Protein AF-A0A0R2DJ99-F1 (afdb_monomer_lite)

Organism: NCBI:txid1423803

Secondary structure (DSSP, 8-state):
---HHHHHHHHHHHHHHHHHHHIIIIIHHH----HHHHHHHHHHHHHHHHHHHHHHHHHH-

Structure (mmCIF, N/CA/C/O backbone):
data_AF-A0A0R2DJ99-F1
#
_entry.id   AF-A0A0R2DJ99-F1
#
loop_
_atom_site.group_PDB
_atom_site.id
_atom_site.type_symbol
_atom_site.label_atom_id
_atom_site.label_alt_id
_atom_site.lab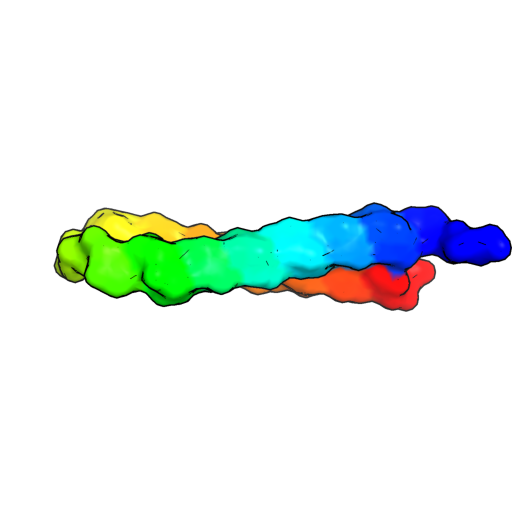el_comp_id
_atom_site.label_asym_id
_atom_site.label_entity_id
_atom_site.label_seq_id
_atom_site.pdbx_PDB_ins_code
_atom_site.Cartn_x
_atom_site.Cartn_y
_atom_site.Cartn_z
_atom_site.occupancy
_atom_site.B_iso_or_equiv
_atom_site.auth_seq_id
_atom_site.auth_comp_id
_atom_site.auth_asym_id
_atom_site.auth_atom_id
_atom_site.pdbx_PDB_model_num
ATOM 1 N N . MET A 1 1 ? 19.279 6.439 -21.548 1.00 45.25 1 MET A N 1
ATOM 2 C CA . MET A 1 1 ? 17.873 6.898 -21.563 1.00 45.25 1 MET A CA 1
ATOM 3 C C . MET A 1 1 ? 17.057 5.877 -20.787 1.00 45.25 1 MET A C 1
ATOM 5 O O . MET A 1 1 ? 17.038 4.723 -21.192 1.00 45.25 1 MET A O 1
ATOM 9 N N . MET A 1 2 ? 16.496 6.245 -19.631 1.00 54.59 2 MET A N 1
ATOM 10 C CA . MET A 1 2 ? 15.610 5.346 -18.878 1.00 54.59 2 MET A CA 1
ATOM 11 C C . MET A 1 2 ? 14.350 5.104 -19.712 1.00 54.59 2 MET A C 1
ATOM 13 O O . MET A 1 2 ? 13.788 6.053 -20.258 1.00 54.59 2 MET A O 1
ATOM 17 N N . LYS A 1 3 ? 13.933 3.842 -19.8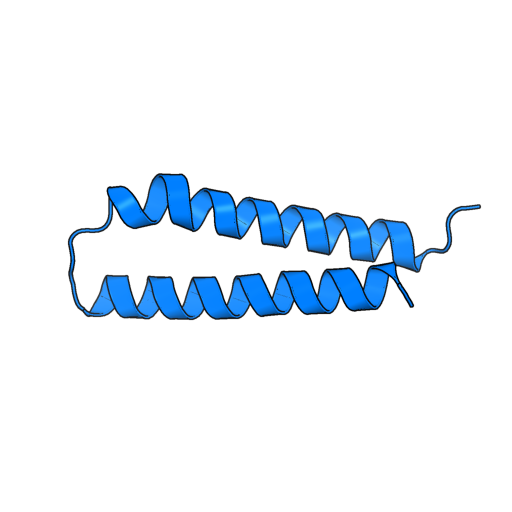51 1.00 58.66 3 LYS A N 1
ATOM 18 C CA . LYS A 1 3 ? 12.681 3.491 -20.532 1.00 58.66 3 LYS A CA 1
ATOM 19 C C . LYS A 1 3 ? 11.539 4.263 -19.844 1.00 58.66 3 LYS A C 1
ATOM 21 O O . LYS A 1 3 ? 11.471 4.217 -18.616 1.00 58.66 3 LYS A O 1
ATOM 26 N N . PRO A 1 4 ? 10.654 4.957 -20.580 1.00 59.12 4 PRO A N 1
ATOM 27 C CA . PRO A 1 4 ? 9.618 5.813 -19.990 1.00 59.12 4 PRO A CA 1
ATOM 28 C C . PRO A 1 4 ? 8.672 5.083 -19.012 1.00 59.12 4 PRO A C 1
ATOM 30 O O . PRO A 1 4 ? 8.083 5.727 -18.148 1.00 59.12 4 PRO A O 1
ATOM 33 N N . GLY A 1 5 ? 8.587 3.747 -19.080 1.00 60.84 5 GLY A N 1
ATOM 34 C CA . GLY A 1 5 ? 7.860 2.910 -18.115 1.00 60.84 5 GLY A CA 1
ATOM 35 C C . GLY A 1 5 ? 8.451 2.898 -16.696 1.00 60.84 5 GLY A C 1
ATOM 36 O O . GLY A 1 5 ? 7.698 2.900 -15.726 1.00 60.84 5 GLY A O 1
ATOM 37 N N . TYR A 1 6 ? 9.777 3.004 -16.538 1.00 67.06 6 TYR A N 1
ATOM 38 C CA . TYR A 1 6 ? 10.432 2.906 -15.223 1.00 67.06 6 TYR A CA 1
ATOM 39 C C . TYR A 1 6 ? 10.147 4.101 -14.311 1.00 67.06 6 TYR A C 1
ATOM 41 O O . TYR A 1 6 ? 9.969 3.927 -13.108 1.00 67.06 6 TYR A O 1
ATOM 49 N N . LEU A 1 7 ? 10.099 5.319 -14.865 1.00 73.75 7 LEU A N 1
ATOM 50 C CA . LEU A 1 7 ? 9.868 6.523 -14.064 1.00 73.75 7 LEU A CA 1
ATOM 51 C C . LEU A 1 7 ? 8.419 6.566 -13.559 1.00 73.75 7 LEU A C 1
ATOM 53 O O . LEU A 1 7 ? 8.177 6.761 -12.372 1.00 73.75 7 LEU A O 1
ATOM 57 N N . ASN A 1 8 ? 7.459 6.309 -14.451 1.00 78.94 8 ASN A N 1
ATOM 58 C CA . ASN A 1 8 ? 6.039 6.305 -14.104 1.00 78.94 8 ASN A CA 1
ATOM 59 C C . ASN A 1 8 ? 5.679 5.114 -13.208 1.00 78.94 8 ASN A C 1
ATOM 61 O O . ASN A 1 8 ? 5.043 5.299 -12.174 1.00 78.94 8 ASN A O 1
ATOM 65 N N . GLY A 1 9 ? 6.129 3.906 -13.557 1.00 76.00 9 GLY A N 1
ATOM 66 C CA . GLY A 1 9 ? 5.893 2.705 -12.756 1.00 76.00 9 GLY A CA 1
ATOM 67 C C . GLY A 1 9 ? 6.527 2.794 -11.368 1.00 76.00 9 GLY A C 1
ATOM 68 O O . GLY A 1 9 ? 5.875 2.470 -10.377 1.00 76.00 9 GLY A O 1
ATOM 69 N N . GLY A 1 10 ? 7.752 3.321 -11.276 1.00 78.75 10 GLY A N 1
ATOM 70 C CA . GLY A 1 10 ? 8.443 3.553 -10.008 1.00 78.75 10 GLY A CA 1
ATOM 71 C C . GLY A 1 10 ? 7.723 4.555 -9.100 1.00 78.75 10 GLY A C 1
ATOM 72 O O . GLY A 1 10 ? 7.550 4.280 -7.913 1.00 78.75 10 GLY A O 1
ATOM 73 N N . LEU A 1 11 ? 7.241 5.680 -9.642 1.00 82.56 11 LEU A N 1
ATOM 74 C CA . LEU A 1 11 ? 6.468 6.669 -8.875 1.00 82.56 11 LEU A CA 1
ATOM 75 C C . LEU A 1 11 ? 5.147 6.088 -8.349 1.00 82.56 11 LEU A C 1
ATOM 77 O O . LEU A 1 11 ? 4.793 6.323 -7.194 1.00 82.56 11 LEU A O 1
ATOM 81 N N . ILE A 1 12 ? 4.449 5.292 -9.166 1.00 84.50 12 ILE A N 1
ATOM 82 C CA . ILE A 1 12 ? 3.209 4.605 -8.771 1.00 84.50 12 ILE A CA 1
ATOM 83 C C . ILE A 1 12 ? 3.489 3.585 -7.657 1.00 84.50 12 ILE A C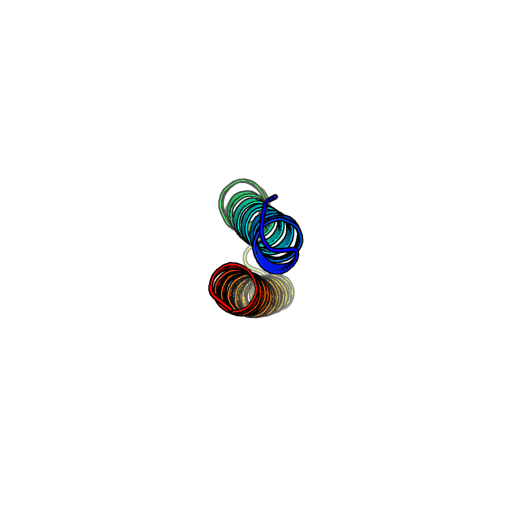 1
ATOM 85 O O . ILE A 1 12 ? 2.748 3.522 -6.674 1.00 84.50 12 ILE A O 1
ATOM 89 N N . LEU A 1 13 ? 4.585 2.830 -7.766 1.00 81.69 13 LEU A N 1
ATOM 90 C CA . LEU A 1 13 ? 5.025 1.877 -6.745 1.00 81.69 13 LEU A CA 1
ATOM 91 C C . LEU A 1 13 ? 5.323 2.562 -5.406 1.00 81.69 13 LEU A C 1
ATOM 93 O O . LEU A 1 13 ? 4.819 2.136 -4.367 1.00 81.69 13 LEU A O 1
ATOM 97 N N . ILE A 1 14 ? 6.104 3.645 -5.433 1.00 85.31 14 ILE A N 1
ATOM 98 C CA . ILE A 1 14 ? 6.458 4.415 -4.233 1.00 85.31 14 ILE A CA 1
ATO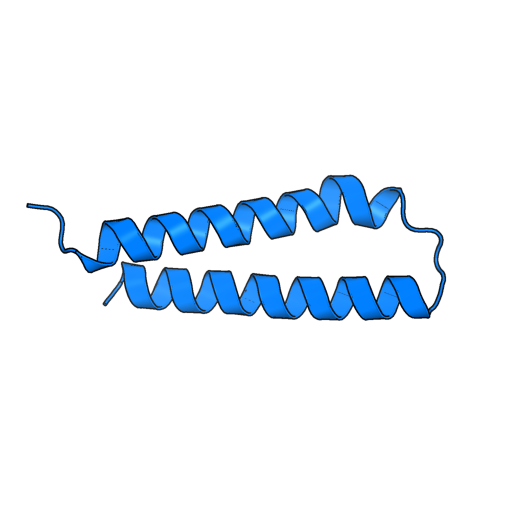M 99 C C . ILE A 1 14 ? 5.202 5.013 -3.591 1.00 85.31 14 ILE A C 1
ATOM 101 O O . ILE A 1 14 ? 5.046 4.933 -2.372 1.00 85.31 14 ILE A O 1
ATOM 105 N N . ALA A 1 15 ? 4.285 5.561 -4.392 1.00 85.19 15 ALA A N 1
ATOM 106 C CA . ALA A 1 15 ? 3.023 6.101 -3.898 1.00 85.19 15 ALA A CA 1
ATOM 107 C C . ALA A 1 15 ? 2.157 5.021 -3.227 1.00 85.19 15 ALA A C 1
ATOM 109 O O . ALA A 1 15 ? 1.652 5.249 -2.129 1.00 85.19 15 ALA A O 1
ATOM 110 N N . GLY A 1 16 ? 2.030 3.833 -3.831 1.00 80.12 16 GLY A N 1
ATOM 111 C CA . GLY A 1 16 ? 1.284 2.711 -3.251 1.00 80.12 16 GLY A CA 1
ATOM 112 C C . GLY A 1 16 ? 1.880 2.206 -1.931 1.00 80.12 16 GLY A C 1
ATOM 113 O O . GLY A 1 16 ? 1.148 1.985 -0.964 1.00 80.12 16 GLY A O 1
ATOM 114 N N . ILE A 1 17 ? 3.210 2.097 -1.854 1.00 84.69 17 ILE A N 1
ATOM 115 C CA . ILE A 1 17 ? 3.922 1.714 -0.624 1.00 84.69 17 ILE A CA 1
ATOM 116 C C . ILE A 1 17 ? 3.735 2.776 0.466 1.00 84.69 17 ILE A C 1
ATOM 118 O O . ILE A 1 17 ? 3.421 2.434 1.606 1.00 84.69 17 ILE A O 1
ATOM 122 N N . ALA A 1 18 ? 3.876 4.061 0.134 1.00 85.56 18 ALA A N 1
ATOM 123 C CA . ALA A 1 18 ? 3.664 5.151 1.084 1.00 85.56 18 ALA A CA 1
ATOM 124 C C . ALA A 1 18 ? 2.230 5.152 1.643 1.00 85.56 18 ALA A C 1
ATOM 126 O O . ALA A 1 18 ? 2.034 5.370 2.841 1.00 85.56 18 ALA A O 1
ATOM 127 N N . LEU A 1 19 ? 1.238 4.850 0.800 1.00 83.06 19 LEU A N 1
ATOM 128 C CA . LEU A 1 19 ? -0.166 4.738 1.194 1.00 83.06 19 LEU A CA 1
ATOM 129 C C . LEU A 1 19 ? -0.390 3.559 2.158 1.00 83.06 19 LEU A C 1
ATOM 131 O O . LEU A 1 19 ? -1.042 3.738 3.186 1.00 83.06 19 LEU A O 1
ATOM 135 N N . LEU A 1 20 ? 0.210 2.391 1.892 1.00 80.56 20 LEU A N 1
ATOM 136 C CA . LEU A 1 20 ? 0.178 1.244 2.814 1.00 80.56 20 LEU A CA 1
ATOM 137 C C . LEU A 1 20 ? 0.827 1.562 4.163 1.00 80.56 20 LEU A C 1
ATOM 139 O O . LEU A 1 20 ? 0.258 1.252 5.207 1.00 80.56 20 LEU A O 1
ATOM 143 N N . ILE A 1 21 ? 1.999 2.199 4.154 1.00 84.62 21 ILE A N 1
ATOM 144 C CA . ILE A 1 21 ? 2.705 2.582 5.382 1.00 84.62 21 ILE A CA 1
ATOM 145 C C . ILE A 1 21 ? 1.854 3.564 6.195 1.00 84.62 21 ILE A C 1
ATOM 147 O O . IL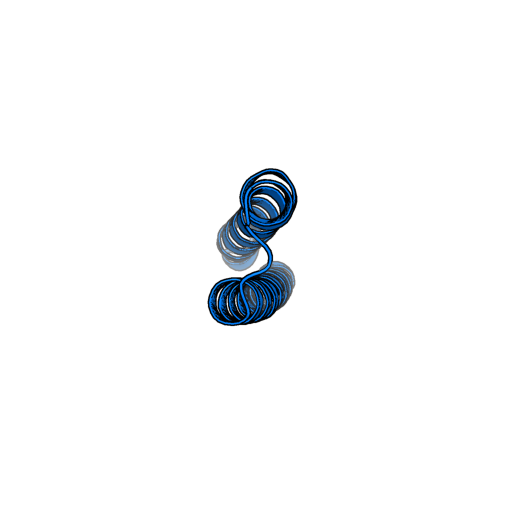E A 1 21 ? 1.719 3.403 7.406 1.00 84.62 21 ILE A O 1
ATOM 151 N N . PHE A 1 22 ? 1.237 4.550 5.541 1.00 84.62 22 PHE A N 1
ATOM 152 C CA . PHE A 1 22 ? 0.337 5.502 6.192 1.00 84.62 22 PHE A CA 1
ATOM 153 C C . PHE A 1 22 ? -0.885 4.810 6.814 1.00 84.62 22 PHE A C 1
ATOM 155 O O . PHE A 1 22 ? -1.242 5.092 7.961 1.00 84.62 22 PHE A O 1
ATOM 162 N N . LEU A 1 23 ? -1.492 3.869 6.088 1.00 79.75 23 LEU A N 1
ATOM 163 C CA . LEU A 1 23 ? -2.590 3.041 6.583 1.00 79.75 23 LEU A CA 1
ATOM 164 C C . LEU A 1 23 ? -2.186 2.262 7.833 1.00 79.75 23 LEU A C 1
ATOM 166 O O . LEU A 1 23 ? -2.857 2.363 8.856 1.00 79.75 23 LEU A O 1
ATOM 170 N N . ILE A 1 24 ? -1.073 1.536 7.772 1.00 80.00 24 ILE A N 1
ATOM 171 C CA . ILE A 1 24 ? -0.664 0.620 8.838 1.00 80.00 24 ILE A CA 1
ATOM 172 C C . ILE A 1 24 ? -0.147 1.370 10.067 1.00 80.00 24 ILE A C 1
ATOM 174 O O . ILE A 1 24 ? -0.514 1.028 11.187 1.00 80.00 24 ILE A O 1
ATOM 178 N N . LEU A 1 25 ? 0.686 2.398 9.884 1.00 81.38 25 LEU A N 1
ATOM 179 C CA . LEU A 1 25 ? 1.322 3.101 11.002 1.00 81.38 25 LEU A CA 1
ATOM 180 C C . LEU A 1 25 ? 0.435 4.163 11.643 1.00 81.38 25 LEU A C 1
ATOM 182 O O . LEU A 1 25 ? 0.620 4.473 12.817 1.00 81.38 25 LEU A O 1
ATOM 186 N N . LYS A 1 26 ? -0.482 4.768 10.884 1.00 76.88 26 LYS A N 1
ATOM 187 C CA . LYS A 1 26 ? -1.254 5.918 11.366 1.00 76.88 26 LYS A CA 1
ATOM 188 C C . LYS A 1 26 ? -2.739 5.629 11.464 1.00 76.88 26 LYS A C 1
ATOM 190 O O . LYS A 1 26 ? -3.348 6.039 12.448 1.00 76.88 26 LYS A O 1
ATOM 195 N N . LEU A 1 27 ? -3.313 4.955 10.467 1.00 71.06 27 LEU A N 1
ATOM 196 C CA . LEU A 1 27 ? -4.758 4.750 10.402 1.00 71.06 27 LEU A CA 1
ATOM 197 C C . LEU A 1 27 ? -5.208 3.556 11.250 1.00 71.06 27 LEU A C 1
ATOM 199 O O . LEU A 1 27 ? -6.132 3.717 12.038 1.00 71.06 27 LEU A O 1
ATOM 203 N N . ILE A 1 28 ? -4.536 2.404 11.162 1.00 71.44 28 ILE A N 1
ATOM 204 C CA . ILE A 1 28 ? -4.854 1.210 11.966 1.00 71.44 28 ILE A CA 1
ATOM 205 C C . ILE A 1 28 ? -4.803 1.491 13.480 1.00 71.44 28 ILE A C 1
ATOM 207 O O . ILE A 1 28 ? -5.801 1.219 14.143 1.00 71.44 28 ILE A O 1
ATOM 211 N N . PRO A 1 29 ? -3.721 2.056 14.057 1.00 73.94 29 PRO A N 1
ATOM 212 C CA . PRO A 1 29 ? -3.634 2.226 15.510 1.00 73.94 29 PRO A CA 1
ATOM 213 C C . PRO A 1 29 ? -4.535 3.333 16.077 1.00 73.94 29 PRO A C 1
ATOM 215 O O . PRO A 1 29 ? -4.846 3.292 17.261 1.00 73.94 29 PRO A O 1
ATOM 218 N N . ASN A 1 30 ? -4.962 4.311 15.268 1.00 68.81 30 ASN A N 1
ATOM 219 C CA . ASN A 1 30 ? -5.897 5.366 15.698 1.00 68.81 30 ASN A CA 1
ATOM 220 C C . ASN A 1 30 ? -7.363 5.062 15.361 1.00 68.81 30 ASN A C 1
ATOM 222 O O . ASN A 1 30 ? -8.246 5.849 15.699 1.00 68.81 30 ASN A O 1
ATOM 226 N N . THR A 1 31 ? -7.639 3.958 14.668 1.00 68.44 31 THR A N 1
ATOM 227 C CA . THR A 1 31 ? -9.004 3.591 14.301 1.00 68.44 31 THR A CA 1
ATOM 228 C C . THR A 1 31 ? -9.670 2.895 15.478 1.00 68.44 31 THR A C 1
ATOM 230 O O . THR A 1 31 ? -9.322 1.769 15.834 1.00 68.44 31 THR A O 1
ATOM 233 N N . THR A 1 32 ? -10.675 3.555 16.054 1.00 62.88 32 THR A N 1
ATOM 234 C CA . THR A 1 32 ? -11.668 2.880 16.898 1.00 62.88 32 THR A CA 1
ATOM 235 C C . THR A 1 32 ? -12.309 1.780 16.049 1.00 62.88 32 THR A C 1
ATOM 237 O O . THR A 1 32 ? -12.610 2.023 14.882 1.00 62.88 32 THR A O 1
ATOM 240 N N . HIS A 1 33 ? -12.433 0.555 16.577 1.00 65.75 33 HIS A N 1
ATOM 241 C CA . HIS A 1 33 ? -12.933 -0.640 15.871 1.00 65.75 33 HIS A CA 1
ATOM 242 C C . HIS A 1 33 ? -14.435 -0.565 15.522 1.00 65.75 33 HIS A C 1
ATOM 244 O O . HIS A 1 33 ? -15.211 -1.488 15.769 1.00 65.75 33 HIS A O 1
ATOM 250 N N . ASP A 1 34 ? -14.853 0.537 14.914 1.00 78.81 34 ASP A N 1
ATOM 251 C CA . ASP A 1 34 ? -16.144 0.695 14.283 1.00 78.81 34 ASP A CA 1
ATOM 252 C C . ASP A 1 34 ? -16.155 -0.106 12.976 1.00 78.81 34 ASP A C 1
ATOM 254 O O . ASP A 1 34 ? -15.176 -0.142 12.213 1.00 78.81 34 ASP A O 1
ATOM 258 N N . LYS A 1 35 ? -17.275 -0.787 12.714 1.00 76.94 35 LYS A N 1
ATOM 259 C CA . LYS A 1 35 ? -17.432 -1.648 11.531 1.00 76.94 35 LYS A CA 1
ATOM 260 C C . LYS A 1 35 ? -17.259 -0.862 10.229 1.00 76.94 35 LYS A C 1
ATOM 262 O O . LYS A 1 35 ? -16.632 -1.374 9.304 1.00 76.94 35 LYS A O 1
ATOM 267 N N . ASP A 1 36 ? -17.739 0.380 10.185 1.00 78.12 36 ASP A N 1
ATOM 268 C CA . ASP A 1 36 ? -17.625 1.252 9.011 1.00 78.12 36 ASP A CA 1
ATOM 269 C C . ASP A 1 36 ? -16.169 1.639 8.723 1.00 78.12 36 ASP A C 1
ATOM 271 O O . ASP A 1 36 ? -15.696 1.505 7.593 1.00 78.12 36 ASP A O 1
ATOM 275 N N . THR A 1 37 ? -15.413 2.031 9.752 1.00 77.00 37 THR A N 1
ATOM 276 C CA . THR A 1 37 ? -13.997 2.396 9.599 1.00 77.00 37 THR A CA 1
ATOM 277 C C . THR A 1 37 ? -13.154 1.190 9.202 1.00 77.00 37 THR A C 1
ATOM 279 O O . THR A 1 37 ? -12.280 1.300 8.344 1.00 77.00 37 THR A O 1
ATOM 282 N N . THR A 1 38 ? -13.458 0.014 9.755 1.00 79.19 38 THR A N 1
ATOM 283 C CA . THR A 1 38 ? -12.797 -1.242 9.375 1.00 79.19 38 THR A CA 1
ATOM 284 C C . THR A 1 38 ? -13.054 -1.580 7.904 1.00 79.19 38 THR A C 1
ATOM 286 O O . THR A 1 38 ? -12.119 -1.932 7.184 1.00 79.19 38 THR A O 1
ATOM 289 N N . ALA A 1 39 ? -14.290 -1.417 7.422 1.00 82.06 39 ALA A N 1
ATOM 290 C CA . ALA A 1 39 ? -14.630 -1.639 6.017 1.00 82.06 39 ALA A CA 1
ATOM 291 C C . ALA A 1 39 ? -13.875 -0.676 5.082 1.00 82.06 39 ALA A C 1
ATOM 293 O O . ALA A 1 39 ? -13.286 -1.112 4.090 1.00 82.06 39 ALA A O 1
ATOM 294 N N . LEU A 1 40 ? -13.816 0.612 5.431 1.00 82.12 40 LEU A N 1
ATOM 295 C CA . LEU A 1 40 ? -13.018 1.614 4.715 1.00 82.12 40 LEU A CA 1
ATOM 296 C C . LEU A 1 40 ? -11.534 1.235 4.667 1.00 82.12 40 LEU A C 1
ATOM 298 O O . LEU A 1 40 ? -10.909 1.316 3.611 1.00 82.12 40 LEU A O 1
ATOM 302 N N . LEU A 1 41 ? -10.982 0.769 5.785 1.00 82.19 41 LEU A N 1
ATOM 303 C CA . LEU A 1 41 ? -9.576 0.399 5.904 1.00 82.19 41 LEU A CA 1
ATOM 304 C C . LEU A 1 41 ? -9.217 -0.814 5.030 1.00 82.19 41 LEU A C 1
ATOM 306 O O . LEU A 1 41 ? -8.169 -0.831 4.378 1.00 82.19 41 LEU A O 1
ATOM 310 N N . VAL A 1 42 ? -10.120 -1.794 4.947 1.00 84.31 42 VAL A N 1
ATOM 311 C CA . VAL A 1 42 ? -9.997 -2.945 4.040 1.00 84.31 42 VAL A CA 1
ATOM 312 C C . VAL A 1 42 ? -10.036 -2.495 2.579 1.00 84.31 42 VAL A C 1
ATOM 314 O O . VAL A 1 42 ? -9.149 -2.868 1.811 1.00 84.31 42 VAL A O 1
ATOM 317 N N . ILE A 1 43 ? -10.998 -1.650 2.193 1.00 85.81 43 ILE A N 1
ATOM 318 C CA . ILE A 1 43 ? -11.110 -1.135 0.816 1.00 85.81 43 ILE A CA 1
ATOM 319 C C . ILE A 1 43 ? -9.835 -0.384 0.420 1.00 85.81 43 ILE A C 1
ATOM 321 O O . ILE A 1 43 ? -9.261 -0.642 -0.638 1.00 85.81 43 ILE A O 1
ATOM 325 N N . PHE A 1 44 ? -9.349 0.500 1.288 1.00 81.94 44 PHE A N 1
ATOM 326 C CA . PHE A 1 44 ? -8.126 1.262 1.050 1.00 81.94 44 PHE A CA 1
ATOM 327 C C . PHE A 1 44 ? -6.887 0.370 0.911 1.00 81.94 44 PHE A C 1
ATOM 329 O O . PHE A 1 44 ? -6.017 0.644 0.084 1.00 81.94 44 PHE A O 1
ATOM 336 N N . THR A 1 45 ? -6.829 -0.727 1.664 1.00 83.44 45 THR A N 1
ATOM 337 C CA . THR A 1 45 ? -5.751 -1.719 1.561 1.00 83.44 45 THR A CA 1
ATOM 338 C C . THR A 1 45 ? -5.805 -2.462 0.222 1.00 83.44 45 THR A C 1
ATOM 340 O O . THR A 1 45 ? -4.775 -2.618 -0.435 1.00 83.44 45 THR A O 1
ATOM 343 N N . VAL A 1 46 ? -6.998 -2.863 -0.231 1.00 87.06 46 VAL A N 1
ATOM 344 C CA . VAL A 1 46 ? -7.199 -3.510 -1.542 1.00 87.06 46 VAL A CA 1
ATOM 345 C C . VAL A 1 46 ? -6.803 -2.573 -2.686 1.00 87.06 46 VAL A C 1
ATOM 347 O O . VAL A 1 46 ? -6.099 -2.986 -3.608 1.00 87.06 46 VAL A O 1
ATOM 350 N N . VAL A 1 47 ? -7.190 -1.297 -2.610 1.00 86.19 47 VAL A N 1
ATOM 351 C CA . VAL A 1 47 ? -6.797 -0.281 -3.599 1.00 86.19 47 VAL A CA 1
ATOM 352 C C . VAL A 1 47 ? -5.280 -0.084 -3.607 1.00 86.19 47 VAL A C 1
ATOM 354 O O . VAL A 1 47 ? -4.677 -0.063 -4.679 1.00 86.19 47 VAL A O 1
ATOM 357 N N . ALA A 1 48 ? -4.640 0.002 -2.438 1.00 80.50 48 ALA A N 1
ATOM 358 C CA . ALA A 1 48 ? -3.191 0.163 -2.349 1.00 80.50 48 ALA A CA 1
ATOM 359 C C . ALA A 1 48 ? -2.430 -1.033 -2.954 1.00 80.50 48 ALA A C 1
ATOM 361 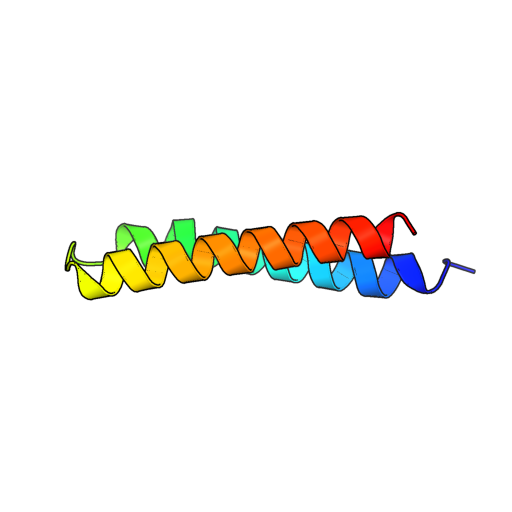O O . ALA A 1 48 ? -1.453 -0.834 -3.677 1.00 80.50 48 ALA A O 1
ATOM 362 N N . LEU A 1 49 ? -2.912 -2.264 -2.748 1.00 84.00 49 LEU A N 1
ATOM 363 C CA . LEU A 1 49 ? -2.373 -3.456 -3.414 1.00 84.00 49 LEU A CA 1
ATOM 364 C C . LEU A 1 49 ? -2.536 -3.390 -4.941 1.00 84.00 49 LEU A C 1
ATOM 366 O O . LEU A 1 49 ? -1.602 -3.730 -5.668 1.00 84.00 49 LEU A O 1
ATOM 370 N N . GLY A 1 50 ? -3.678 -2.900 -5.433 1.00 85.50 50 GLY A N 1
ATOM 371 C CA . GLY A 1 50 ? -3.907 -2.677 -6.865 1.00 85.50 50 GLY A CA 1
ATOM 372 C C . GLY A 1 50 ? -2.942 -1.653 -7.471 1.00 85.50 50 GLY A C 1
ATOM 373 O O . GLY A 1 50 ? -2.387 -1.886 -8.545 1.00 85.50 50 GLY A O 1
ATOM 374 N N . ILE A 1 51 ? -2.672 -0.559 -6.753 1.00 82.81 51 ILE A N 1
ATOM 375 C CA . ILE A 1 51 ? -1.702 0.471 -7.158 1.00 82.81 51 ILE A CA 1
ATOM 376 C C . ILE A 1 51 ? -0.284 -0.110 -7.207 1.00 82.81 51 ILE A C 1
ATOM 378 O O . ILE A 1 51 ? 0.432 0.115 -8.180 1.00 82.81 51 ILE A O 1
ATOM 382 N N . ILE A 1 52 ? 0.117 -0.903 -6.209 1.00 83.12 52 ILE A N 1
ATOM 383 C CA . ILE A 1 52 ? 1.430 -1.571 -6.191 1.00 83.12 52 ILE A CA 1
ATOM 384 C C . ILE A 1 52 ? 1.555 -2.567 -7.347 1.00 83.12 52 ILE A C 1
ATOM 386 O O . ILE A 1 52 ? 2.592 -2.602 -8.013 1.00 83.12 52 ILE A O 1
ATOM 390 N N . GLY A 1 53 ? 0.502 -3.340 -7.624 1.00 83.00 53 GLY A N 1
ATOM 391 C CA . GLY A 1 53 ? 0.453 -4.272 -8.750 1.00 83.00 53 GLY A CA 1
ATOM 392 C C . GLY A 1 53 ? 0.580 -3.566 -10.102 1.00 83.00 53 GLY A C 1
ATOM 393 O O . GLY A 1 53 ? 1.440 -3.933 -10.903 1.00 83.00 53 GLY A O 1
ATOM 394 N N . MET A 1 54 ? -0.205 -2.508 -10.337 1.00 80.81 54 MET A N 1
ATOM 395 C CA . MET A 1 54 ? -0.110 -1.701 -11.562 1.00 80.81 54 MET A CA 1
ATOM 396 C C . MET A 1 54 ? 1.243 -0.998 -11.685 1.00 80.81 54 MET A C 1
ATOM 398 O O . MET A 1 54 ? 1.836 -1.011 -12.760 1.00 80.81 54 MET A O 1
ATOM 402 N N . GLY A 1 55 ? 1.761 -0.421 -10.599 1.00 76.50 55 GLY A N 1
ATOM 403 C CA . GLY A 1 55 ? 3.079 0.211 -10.579 1.00 76.50 55 GLY A CA 1
ATOM 404 C C . GLY A 1 55 ? 4.190 -0.776 -10.921 1.00 76.50 55 GLY A C 1
ATOM 405 O O . GLY A 1 55 ? 5.052 -0.463 -11.738 1.00 76.50 55 GLY A O 1
ATOM 406 N N . SER A 1 56 ? 4.125 -1.996 -10.380 1.00 77.50 56 SER A N 1
ATOM 407 C CA . SER A 1 56 ? 5.081 -3.070 -10.678 1.00 77.50 56 SER A CA 1
ATOM 408 C C . SER A 1 56 ? 4.997 -3.515 -12.135 1.00 77.50 56 SER A C 1
ATOM 410 O O . SER A 1 56 ? 6.029 -3.650 -12.788 1.00 77.50 56 SER A O 1
ATOM 412 N N . TRP A 1 57 ? 3.782 -3.675 -12.667 1.00 77.06 57 TRP A N 1
ATOM 413 C CA . TRP A 1 57 ? 3.559 -4.035 -14.067 1.00 77.06 57 TRP A CA 1
ATOM 414 C C . TRP A 1 57 ? 4.098 -2.970 -15.027 1.00 77.06 57 TRP A C 1
ATOM 416 O O . TRP A 1 57 ? 4.817 -3.290 -15.965 1.00 77.06 57 TRP A O 1
ATOM 426 N N . ILE A 1 58 ? 3.802 -1.693 -14.771 1.00 76.38 58 ILE A N 1
ATOM 427 C CA . ILE A 1 58 ? 4.255 -0.568 -15.603 1.00 76.38 58 ILE A CA 1
ATOM 428 C C . ILE A 1 58 ? 5.775 -0.373 -15.496 1.00 76.38 58 ILE A C 1
ATOM 430 O O . ILE A 1 58 ? 6.410 0.011 -16.473 1.00 76.38 58 ILE A O 1
ATOM 434 N N . CYS A 1 59 ? 6.365 -0.642 -14.328 1.00 72.06 59 CYS A N 1
ATOM 435 C CA . CYS A 1 59 ? 7.810 -0.531 -14.121 1.00 72.06 59 CYS A CA 1
ATOM 436 C C . CYS A 1 59 ? 8.591 -1.631 -14.862 1.00 72.06 59 CYS A C 1
ATOM 438 O O . CYS A 1 59 ? 9.701 -1.382 -15.327 1.00 72.06 59 CYS A O 1
ATOM 440 N N . TRP A 1 60 ? 8.018 -2.835 -14.982 1.00 67.44 60 TRP A N 1
ATOM 441 C CA . TRP A 1 60 ? 8.644 -3.981 -15.657 1.00 67.44 60 TRP A CA 1
ATOM 442 C C . TRP A 1 60 ? 8.239 -4.174 -17.130 1.00 67.44 60 TRP A C 1
ATOM 444 O O . TRP A 1 60 ? 8.838 -5.019 -17.799 1.00 67.44 60 TRP A O 1
ATOM 454 N N . SER A 1 61 ? 7.265 -3.408 -17.637 1.00 61.44 61 SER A N 1
ATOM 455 C CA . SER A 1 61 ? 6.828 -3.388 -19.047 1.00 61.44 61 SER A CA 1
ATOM 456 C C . SER A 1 61 ? 7.661 -2.430 -19.905 1.00 61.44 61 SER A C 1
ATOM 458 O O . SER A 1 61 ? 7.943 -2.791 -21.073 1.00 61.44 61 SER A O 1
#

pLDDT: mean 76.87, std 8.83, range [45.25, 87.06]

Radius of gyration: 14.16 Å; chains: 1; bounding box: 36×11×38 Å

Foldseek 3Di:
DPDPLQVQLVVLLVVLVVQVCCLVVPVVVPDDPDVVSVVVSVVSNVVSVVSNVSSVVSNVD

Sequence (61 aa):
MMKPGYLNGGLILIAGIALLIFLILKLIPNTTHDKDTTALLVIFTVVALGIIGMGSWICWS